Protein AF-A0A2X2T0M7-F1 (afdb_monomer_lite)

Organism: NCBI:txid158822

Structure (mmCIF, N/CA/C/O backbone):
data_AF-A0A2X2T0M7-F1
#
_entry.id   AF-A0A2X2T0M7-F1
#
loop_
_atom_site.group_PDB
_atom_site.id
_atom_site.type_symbol
_atom_site.label_atom_id
_atom_site.label_alt_id
_atom_site.label_comp_id
_atom_site.label_asym_id
_atom_site.label_entity_id
_atom_site.label_seq_id
_atom_site.pdbx_PDB_ins_code
_atom_site.Cartn_x
_atom_site.Cartn_y
_atom_site.Cartn_z
_atom_site.occupancy
_atom_site.B_iso_or_equiv
_atom_site.auth_seq_id
_atom_site.auth_comp_id
_atom_site.auth_asym_id
_atom_site.auth_atom_id
_atom_site.pdbx_PDB_model_num
ATOM 1 N N . MET A 1 1 ? 13.342 -16.009 -13.592 1.00 44.50 1 MET A N 1
ATOM 2 C CA . MET A 1 1 ? 11.920 -15.900 -14.002 1.00 44.50 1 MET A CA 1
ATOM 3 C C . MET A 1 1 ? 11.074 -14.980 -13.096 1.00 44.50 1 MET A C 1
ATOM 5 O O . MET A 1 1 ? 9.859 -15.065 -13.115 1.00 44.50 1 MET A O 1
ATOM 9 N N . THR A 1 2 ? 11.652 -14.033 -12.348 1.00 52.84 2 THR A N 1
ATOM 10 C CA . THR A 1 2 ? 10.953 -13.385 -11.211 1.00 52.84 2 THR A CA 1
ATOM 11 C C . THR A 1 2 ? 10.499 -11.931 -11.416 1.00 52.84 2 THR A C 1
ATOM 13 O O . THR A 1 2 ? 10.028 -11.309 -10.473 1.00 52.84 2 THR A O 1
ATOM 16 N N . ARG A 1 3 ? 10.594 -11.353 -12.625 1.00 60.56 3 ARG A N 1
ATOM 17 C CA . ARG A 1 3 ? 10.232 -9.933 -12.862 1.00 60.56 3 ARG A CA 1
ATOM 18 C C . ARG A 1 3 ? 8.987 -9.689 -13.716 1.00 60.56 3 ARG A C 1
ATOM 20 O O . ARG A 1 3 ? 8.568 -8.542 -13.794 1.00 60.56 3 ARG A O 1
ATOM 27 N N . ALA A 1 4 ? 8.404 -10.704 -14.357 1.00 74.75 4 ALA A N 1
ATOM 28 C CA . ALA A 1 4 ? 7.259 -10.495 -15.253 1.00 74.75 4 ALA A CA 1
ATOM 29 C C . ALA A 1 4 ? 6.044 -9.934 -14.498 1.00 74.75 4 ALA A C 1
ATOM 31 O O . ALA A 1 4 ? 5.487 -8.923 -14.911 1.00 74.75 4 ALA A O 1
ATOM 32 N N . LEU A 1 5 ? 5.731 -10.515 -13.336 1.00 77.25 5 LEU A N 1
ATOM 33 C CA . LEU A 1 5 ? 4.650 -10.056 -12.464 1.00 77.25 5 LEU A CA 1
ATOM 34 C C . LEU A 1 5 ? 4.890 -8.628 -11.946 1.00 77.25 5 LEU A C 1
ATOM 36 O O . LEU A 1 5 ? 4.026 -7.772 -12.077 1.00 77.25 5 LEU A O 1
ATOM 40 N N . LEU A 1 6 ? 6.089 -8.338 -11.429 1.00 78.75 6 LEU A N 1
ATOM 41 C CA . LEU A 1 6 ? 6.421 -7.005 -10.905 1.00 78.75 6 LEU A CA 1
ATOM 42 C C . LEU A 1 6 ? 6.423 -5.922 -11.993 1.00 78.75 6 LEU A C 1
ATOM 44 O O . LEU A 1 6 ? 5.978 -4.806 -11.743 1.00 78.75 6 LEU A O 1
ATOM 48 N N . LYS A 1 7 ? 6.900 -6.251 -13.203 1.00 76.50 7 LYS A N 1
ATOM 49 C CA . LYS A 1 7 ? 6.843 -5.349 -14.361 1.00 76.50 7 LYS A CA 1
ATOM 50 C C . LYS A 1 7 ? 5.406 -5.115 -14.814 1.00 76.50 7 LYS A C 1
ATOM 52 O O . LYS A 1 7 ? 5.053 -3.978 -15.093 1.00 76.50 7 LYS A O 1
ATOM 57 N N . HIS A 1 8 ? 4.596 -6.171 -14.868 1.00 80.50 8 HIS A N 1
ATOM 58 C CA . HIS A 1 8 ? 3.186 -6.076 -15.239 1.00 80.50 8 HIS A CA 1
ATOM 59 C C . HIS A 1 8 ? 2.407 -5.185 -14.264 1.00 80.50 8 HIS A C 1
ATOM 61 O O . HIS A 1 8 ? 1.651 -4.324 -14.691 1.00 80.50 8 HIS A O 1
ATOM 67 N N . LEU A 1 9 ? 2.680 -5.323 -12.966 1.00 81.62 9 LEU A N 1
ATOM 68 C CA . LEU A 1 9 ? 2.057 -4.534 -11.902 1.00 81.62 9 LEU A CA 1
ATOM 69 C C . LEU A 1 9 ? 2.719 -3.159 -11.700 1.00 81.62 9 LEU A C 1
ATOM 71 O O . LEU A 1 9 ? 2.317 -2.406 -10.817 1.00 81.62 9 LEU A O 1
ATOM 75 N N . GLN A 1 10 ? 3.739 -2.817 -12.497 1.00 82.75 10 GLN A N 1
ATOM 76 C CA . GLN A 1 10 ? 4.475 -1.549 -12.423 1.00 82.75 10 GLN A CA 1
ATOM 77 C C . GLN A 1 10 ? 4.947 -1.212 -10.995 1.00 82.75 10 GLN A C 1
ATOM 79 O O . GLN A 1 10 ? 4.791 -0.092 -10.506 1.00 82.75 10 GLN A O 1
ATOM 84 N N . VAL A 1 11 ? 5.492 -2.204 -10.286 1.00 81.50 11 VAL A N 1
ATOM 85 C CA . VAL A 1 11 ? 6.018 -2.016 -8.927 1.00 81.50 11 VAL A CA 1
ATOM 86 C C . VAL A 1 11 ? 7.379 -1.319 -9.006 1.00 81.50 11 VAL A C 1
ATOM 88 O O . VAL A 1 11 ? 8.343 -1.891 -9.516 1.00 81.50 11 VAL A O 1
ATOM 91 N N . LEU A 1 12 ? 7.457 -0.085 -8.495 1.00 78.56 12 LEU A N 1
ATOM 92 C CA . LEU A 1 12 ? 8.664 0.756 -8.541 1.00 78.56 12 LEU A CA 1
ATOM 93 C C . LEU A 1 12 ? 9.708 0.385 -7.471 1.00 78.56 12 LEU A C 1
ATOM 95 O O . LEU A 1 12 ? 10.893 0.656 -7.650 1.00 78.56 12 LEU A O 1
ATOM 99 N N . GLY A 1 13 ? 9.291 -0.265 -6.379 1.00 80.56 13 GLY A N 1
ATOM 100 C CA . GLY A 1 13 ? 10.165 -0.668 -5.275 1.00 80.56 13 GLY A CA 1
ATOM 101 C C . GLY A 1 13 ? 9.478 -1.623 -4.295 1.00 80.56 13 GLY A C 1
ATOM 102 O O . GLY A 1 13 ? 8.261 -1.790 -4.326 1.00 80.56 13 GLY A O 1
ATOM 103 N N . LEU A 1 14 ? 10.259 -2.281 -3.438 1.00 87.31 14 LEU A N 1
ATOM 104 C CA . LEU A 1 14 ? 9.755 -3.166 -2.381 1.00 87.31 14 LEU A CA 1
ATOM 105 C C . LEU A 1 14 ? 9.986 -2.538 -0.995 1.00 87.31 14 LEU A C 1
ATOM 107 O O . LEU A 1 14 ? 10.963 -1.806 -0.836 1.00 87.31 14 LEU A O 1
ATOM 111 N N . PRO A 1 15 ? 9.152 -2.862 0.011 1.00 90.81 15 PRO A N 1
ATOM 112 C CA . PRO A 1 15 ? 7.942 -3.690 -0.066 1.00 90.81 15 PRO A CA 1
ATOM 113 C C . PRO A 1 15 ? 6.771 -2.952 -0.739 1.00 90.81 15 PRO A C 1
ATOM 115 O O . PRO A 1 15 ? 6.636 -1.741 -0.587 1.00 90.81 15 PRO A O 1
ATOM 118 N N . THR A 1 16 ? 5.925 -3.689 -1.469 1.00 92.38 16 THR A N 1
ATOM 119 C CA . THR A 1 16 ? 4.672 -3.169 -2.045 1.00 92.38 16 THR A CA 1
ATOM 120 C C . THR A 1 16 ? 3.524 -4.140 -1.775 1.00 92.38 16 THR A C 1
ATOM 122 O O . THR A 1 16 ? 3.633 -5.319 -2.111 1.00 92.38 16 THR A O 1
ATOM 125 N N . ILE A 1 17 ? 2.425 -3.642 -1.207 1.00 93.25 17 ILE A N 1
ATOM 126 C CA . ILE A 1 17 ? 1.152 -4.364 -1.064 1.00 93.25 17 ILE A CA 1
ATOM 127 C C . ILE A 1 17 ? 0.158 -3.784 -2.073 1.00 93.25 17 ILE A C 1
ATOM 129 O O . ILE A 1 17 ? -0.023 -2.566 -2.139 1.00 93.25 17 ILE A O 1
ATOM 133 N N . LEU A 1 18 ? -0.476 -4.661 -2.852 1.00 93.38 18 LEU A N 1
ATOM 134 C CA . LEU A 1 18 ? -1.490 -4.321 -3.850 1.00 93.38 18 LEU A CA 1
ATOM 135 C C . LEU A 1 18 ? -2.881 -4.696 -3.345 1.00 93.38 18 LEU A C 1
ATOM 137 O O . LEU A 1 18 ? -3.030 -5.650 -2.581 1.00 93.38 18 LEU A O 1
ATOM 141 N N . PHE A 1 19 ? -3.892 -3.978 -3.821 1.00 93.69 19 PHE A N 1
ATOM 142 C CA . PHE A 1 19 ? -5.288 -4.219 -3.478 1.00 93.69 19 PHE A CA 1
ATOM 143 C C . PHE A 1 19 ? -6.115 -4.317 -4.750 1.00 93.69 19 PHE A C 1
ATOM 145 O O . PHE A 1 19 ? -5.852 -3.598 -5.711 1.00 93.69 19 PHE A O 1
ATOM 152 N N . PHE A 1 20 ? -7.097 -5.210 -4.740 1.00 93.00 20 PHE A N 1
ATOM 153 C CA . PHE A 1 20 ? -8.002 -5.468 -5.854 1.00 93.00 20 PHE A CA 1
ATOM 154 C C . PHE A 1 20 ? -9.438 -5.390 -5.338 1.00 93.00 20 PHE A C 1
ATOM 156 O O . PHE A 1 20 ? -9.690 -5.746 -4.184 1.00 93.00 20 PHE A O 1
ATOM 163 N N . ASP A 1 21 ? -10.359 -4.912 -6.167 1.00 91.50 21 ASP A N 1
ATOM 164 C CA . ASP A 1 21 ? -11.789 -4.938 -5.857 1.00 91.50 21 ASP A CA 1
ATOM 165 C C . ASP A 1 21 ? -12.405 -6.330 -6.101 1.00 91.50 21 ASP A C 1
ATOM 167 O O . ASP A 1 21 ? -11.728 -7.291 -6.481 1.00 91.50 21 ASP A O 1
ATOM 171 N N . THR A 1 22 ? -13.717 -6.451 -5.896 1.00 92.25 22 THR A N 1
ATOM 172 C CA . THR A 1 22 ? -14.464 -7.701 -6.111 1.00 92.25 22 THR A CA 1
ATOM 173 C C . THR A 1 22 ? -14.512 -8.149 -7.572 1.00 92.25 22 THR A C 1
ATOM 175 O O . THR A 1 22 ? -14.837 -9.304 -7.839 1.00 92.25 22 THR A O 1
ATOM 178 N N . HIS A 1 23 ? -14.188 -7.266 -8.517 1.00 93.94 23 HIS A N 1
ATOM 179 C CA . HIS A 1 23 ? -14.094 -7.565 -9.945 1.00 93.94 23 HIS A CA 1
ATOM 180 C C . HIS A 1 23 ? -12.671 -7.969 -10.361 1.00 93.94 23 HIS A C 1
ATOM 182 O O . HIS A 1 23 ? -12.442 -8.296 -11.525 1.00 93.94 23 HIS A O 1
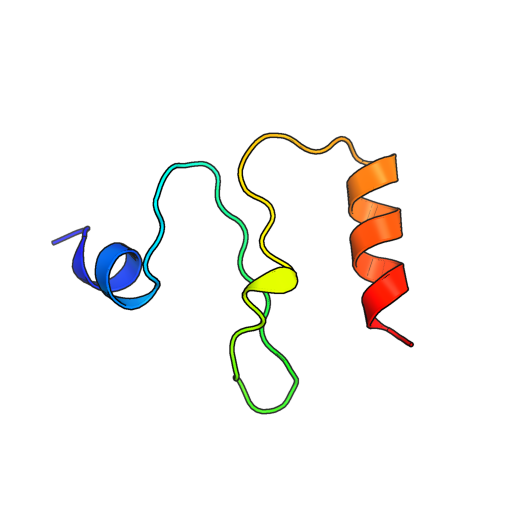ATOM 188 N N . GLY A 1 24 ? -11.718 -7.979 -9.422 1.00 90.06 24 GLY A N 1
ATOM 189 C CA . GLY A 1 24 ? -10.316 -8.287 -9.686 1.00 90.06 24 GLY A CA 1
ATOM 190 C C . GLY A 1 24 ? -9.545 -7.125 -10.313 1.00 90.06 24 GLY A C 1
ATOM 191 O O . GLY A 1 24 ? -8.453 -7.346 -10.836 1.00 90.06 24 GLY A O 1
ATOM 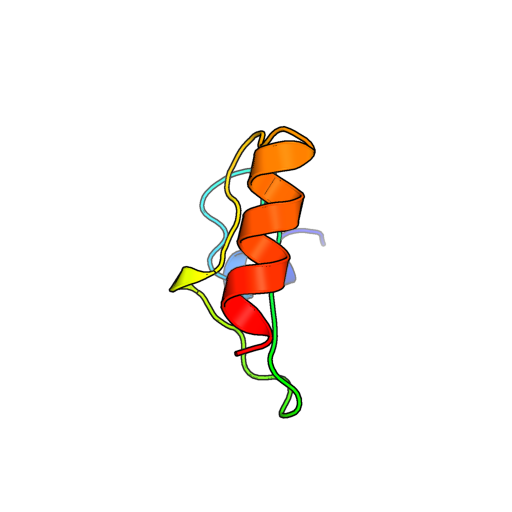192 N N . LEU A 1 25 ? -10.081 -5.900 -10.271 1.00 91.38 25 LEU A N 1
ATOM 193 C CA . LEU A 1 25 ? -9.389 -4.709 -10.757 1.00 91.38 25 LEU A CA 1
ATOM 194 C C . LEU A 1 25 ? -8.502 -4.135 -9.656 1.00 91.38 25 LEU A C 1
ATOM 196 O O . LEU A 1 25 ? -8.949 -3.872 -8.536 1.00 91.38 25 LEU A O 1
ATOM 200 N N . GLU A 1 26 ? -7.226 -3.943 -9.986 1.00 92.00 26 GLU A N 1
ATOM 201 C CA . GLU A 1 26 ? -6.249 -3.341 -9.083 1.00 92.00 26 GLU A CA 1
ATOM 202 C C . GLU A 1 26 ? -6.649 -1.903 -8.726 1.00 92.00 26 GLU A C 1
ATOM 204 O O . GLU A 1 26 ? -7.180 -1.174 -9.560 1.00 92.00 26 GLU A O 1
ATOM 209 N N . GLN A 1 27 ? -6.348 -1.487 -7.496 1.00 92.62 27 GLN A N 1
ATOM 210 C CA . GLN A 1 27 ? -6.604 -0.151 -6.963 1.00 92.62 27 GLN A CA 1
ATOM 211 C C . GLN A 1 27 ? -5.260 0.563 -6.694 1.00 92.62 27 GLN A C 1
ATOM 213 O O . GLN A 1 27 ? -4.758 0.522 -5.565 1.00 92.62 27 GLN A O 1
ATOM 218 N N . PRO A 1 28 ? -4.642 1.235 -7.692 1.00 91.38 28 PRO A N 1
ATOM 219 C CA . PRO A 1 28 ? -3.284 1.776 -7.565 1.00 91.38 28 PRO A CA 1
ATOM 220 C C . PRO A 1 28 ? -3.131 2.845 -6.481 1.00 91.38 28 PRO A C 1
ATOM 222 O O . PRO A 1 28 ? -2.112 2.893 -5.796 1.00 91.38 28 PRO A O 1
ATOM 225 N N . ALA A 1 29 ? -4.161 3.673 -6.275 1.00 90.62 29 ALA A N 1
ATOM 226 C CA . ALA A 1 29 ? -4.186 4.694 -5.220 1.00 90.62 29 ALA A CA 1
ATOM 227 C C . ALA A 1 29 ? -4.157 4.090 -3.806 1.00 90.62 29 ALA A C 1
ATOM 229 O O . ALA A 1 29 ? -3.877 4.772 -2.824 1.00 90.62 29 ALA A O 1
ATOM 230 N N . ALA A 1 30 ? -4.451 2.797 -3.707 1.00 93.25 30 ALA A N 1
ATOM 231 C CA . ALA A 1 30 ? -4.504 2.057 -2.469 1.00 93.25 30 ALA A CA 1
ATOM 232 C C . ALA A 1 30 ? -3.159 1.371 -2.149 1.00 93.25 30 ALA A C 1
ATOM 234 O O . ALA A 1 30 ? -3.000 0.810 -1.072 1.00 93.25 30 ALA A O 1
ATOM 235 N N . ARG A 1 31 ? -2.162 1.386 -3.034 1.00 93.69 31 ARG A N 1
ATOM 236 C CA . ARG A 1 31 ? -0.896 0.692 -2.762 1.00 93.69 31 ARG A CA 1
ATOM 237 C C . ARG A 1 31 ? -0.253 1.163 -1.455 1.00 93.69 31 ARG A C 1
ATOM 239 O O . ARG A 1 31 ? -0.190 2.356 -1.175 1.00 93.69 31 ARG A O 1
ATOM 246 N N . VAL A 1 32 ? 0.290 0.213 -0.696 1.00 93.56 32 VAL A N 1
ATOM 247 C CA . VAL A 1 32 ? 1.238 0.518 0.385 1.00 93.56 32 VAL A CA 1
ATOM 248 C C . VAL A 1 32 ? 2.629 0.247 -0.148 1.00 93.56 32 VAL A C 1
ATOM 250 O O . VAL A 1 32 ? 2.956 -0.903 -0.434 1.00 93.56 32 VAL A O 1
ATOM 253 N N . THR A 1 33 ? 3.437 1.294 -0.290 1.00 91.50 33 THR A N 1
ATOM 254 C CA . THR A 1 33 ? 4.831 1.205 -0.737 1.00 91.50 33 THR A CA 1
ATOM 255 C C . THR A 1 33 ? 5.746 1.626 0.408 1.00 91.50 33 THR A C 1
ATOM 257 O O . THR A 1 33 ? 5.862 2.815 0.702 1.00 91.50 33 THR A O 1
ATOM 260 N N . GLY A 1 34 ? 6.375 0.658 1.073 1.00 89.38 34 GLY A N 1
ATOM 261 C CA . GLY A 1 34 ? 7.157 0.880 2.292 1.00 89.38 34 GLY A CA 1
ATOM 262 C C . GLY A 1 34 ? 6.490 0.340 3.558 1.00 89.38 34 GLY A C 1
ATOM 263 O O . GLY A 1 34 ? 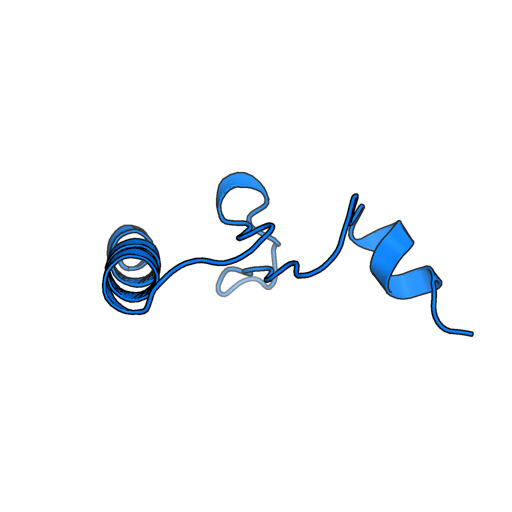5.528 -0.424 3.505 1.00 89.38 34 GLY A O 1
ATOM 264 N N . PHE A 1 35 ? 7.055 0.696 4.709 1.00 92.69 35 PHE A N 1
ATOM 265 C CA . PHE A 1 35 ? 6.539 0.273 6.007 1.00 92.69 35 PHE A CA 1
ATOM 266 C C . PHE A 1 35 ? 5.335 1.124 6.425 1.00 92.69 35 PHE A C 1
ATOM 268 O O . PHE A 1 35 ? 5.345 2.344 6.278 1.00 92.69 35 PHE A O 1
ATOM 275 N N . MET A 1 36 ? 4.327 0.468 6.990 1.00 94.62 36 MET A N 1
ATOM 276 C CA . MET A 1 36 ? 3.166 1.088 7.616 1.00 94.62 36 MET A CA 1
ATOM 277 C C . MET A 1 36 ? 2.913 0.350 8.929 1.00 94.62 36 MET A C 1
ATOM 279 O O . MET A 1 36 ? 2.888 -0.882 8.943 1.00 94.62 36 MET A O 1
ATOM 283 N N . ASP A 1 37 ? 2.766 1.081 10.033 1.00 96.62 37 ASP A N 1
ATOM 284 C CA . ASP A 1 37 ? 2.478 0.454 11.321 1.00 96.62 37 ASP A CA 1
ATOM 285 C C . ASP A 1 37 ? 1.057 -0.135 11.369 1.00 96.62 37 ASP A C 1
ATOM 287 O O . ASP A 1 37 ? 0.213 0.119 10.506 1.00 96.62 37 ASP A O 1
ATOM 291 N N . ALA A 1 38 ? 0.781 -0.936 12.399 1.00 96.19 38 ALA A N 1
ATOM 292 C CA . ALA A 1 38 ? -0.480 -1.661 12.519 1.00 96.19 38 ALA A CA 1
ATOM 293 C C . ALA A 1 38 ? -1.7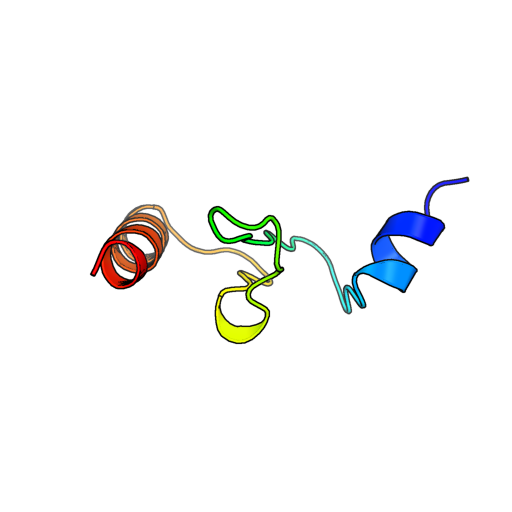16 -0.746 12.598 1.00 96.19 38 ALA A C 1
ATOM 295 O O . ALA A 1 38 ? -2.775 -1.107 12.073 1.00 96.19 38 ALA A O 1
ATOM 296 N N . LYS A 1 39 ? -1.606 0.425 13.238 1.00 96.94 39 LYS A N 1
ATOM 297 C CA . LYS A 1 39 ? -2.725 1.364 13.388 1.00 96.94 39 LYS A CA 1
ATOM 298 C C . LYS A 1 39 ? -3.027 2.022 12.047 1.00 96.94 39 LYS A C 1
ATOM 300 O O . LYS A 1 39 ? -4.166 1.949 11.588 1.00 96.94 39 LYS A O 1
ATOM 305 N N . ALA A 1 40 ? -2.002 2.563 11.392 1.00 95.25 40 ALA A N 1
ATOM 306 C CA . ALA A 1 40 ? -2.115 3.160 10.067 1.00 95.25 40 ALA A CA 1
ATOM 307 C C . ALA A 1 40 ? -2.622 2.143 9.029 1.00 95.25 40 ALA A C 1
ATOM 309 O O . ALA A 1 40 ? -3.515 2.452 8.241 1.00 95.25 40 ALA A O 1
ATOM 310 N N . PHE A 1 41 ? -2.134 0.899 9.080 1.00 95.75 41 PHE A N 1
ATOM 311 C CA . PHE A 1 41 ? -2.577 -0.163 8.176 1.00 95.75 41 PHE A CA 1
ATOM 312 C C . PHE A 1 41 ? -4.041 -0.553 8.408 1.00 95.75 41 PHE A C 1
ATOM 314 O O . PHE A 1 41 ? -4.795 -0.730 7.453 1.00 95.75 41 PHE A O 1
ATOM 321 N N . SER A 1 42 ? -4.486 -0.624 9.663 1.00 95.19 42 SER A N 1
ATOM 322 C CA . SER A 1 42 ? -5.886 -0.925 9.989 1.00 95.19 42 SER A CA 1
ATOM 323 C C . SER A 1 42 ? -6.846 0.179 9.532 1.00 95.19 42 SER A C 1
ATOM 325 O O . SER A 1 42 ? -7.915 -0.118 8.999 1.00 95.19 42 SER A O 1
ATOM 327 N N . GLU A 1 43 ? -6.477 1.450 9.713 1.00 95.50 43 GLU A N 1
ATOM 328 C CA . GLU A 1 43 ? -7.258 2.599 9.228 1.00 95.50 43 GLU A CA 1
ATOM 329 C C . GLU A 1 43 ? -7.338 2.605 7.696 1.00 95.50 43 GLU A C 1
ATOM 331 O O . GLU A 1 43 ? -8.413 2.772 7.119 1.00 95.50 43 GLU A O 1
ATOM 336 N N . HIS A 1 44 ? -6.220 2.315 7.034 1.00 94.06 44 HIS A N 1
ATOM 337 C CA . HIS A 1 44 ? -6.140 2.190 5.586 1.00 94.06 44 HIS A CA 1
ATOM 338 C C . HIS A 1 44 ? -7.062 1.098 5.017 1.00 94.06 44 HIS A C 1
ATOM 340 O O . HIS A 1 44 ? -7.668 1.300 3.965 1.00 94.06 44 HIS A O 1
ATOM 346 N N . LEU A 1 45 ? -7.224 -0.036 5.712 1.00 93.31 45 LEU A N 1
ATOM 347 C CA . LEU A 1 45 ? -8.191 -1.071 5.328 1.00 93.31 45 LEU A CA 1
ATOM 348 C C . LEU A 1 45 ? -9.645 -0.612 5.521 1.00 93.31 45 LEU A C 1
ATOM 350 O O . LEU A 1 45 ? -10.481 -0.855 4.653 1.00 93.31 45 LEU A O 1
ATOM 354 N N . ARG A 1 46 ? -9.954 0.067 6.633 1.00 92.31 46 ARG A N 1
ATOM 355 C CA . ARG A 1 46 ? -11.322 0.519 6.958 1.00 92.31 46 ARG A CA 1
ATOM 356 C C . ARG A 1 46 ? -11.847 1.581 6.000 1.00 92.31 46 ARG A C 1
ATOM 358 O O . ARG A 1 46 ? -13.004 1.502 5.596 1.00 92.31 46 ARG A O 1
ATOM 365 N N . ASN A 1 47 ? -10.997 2.520 5.585 1.00 84.25 47 ASN A N 1
ATOM 366 C CA . ASN A 1 47 ? -11.368 3.591 4.652 1.00 84.25 47 ASN A CA 1
ATOM 367 C C . ASN A 1 47 ? -11.765 3.083 3.252 1.00 84.25 47 ASN A C 1
ATOM 369 O O . ASN A 1 47 ? -12.160 3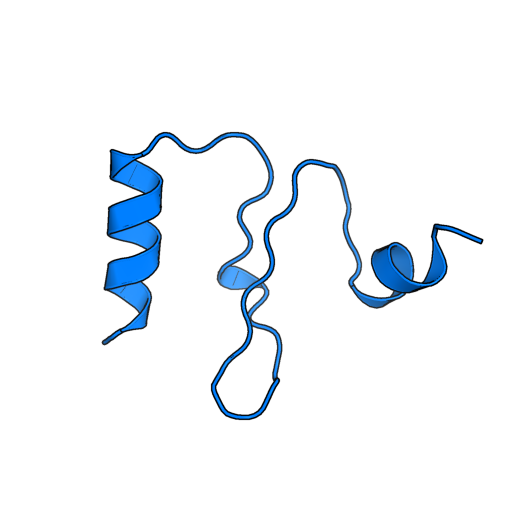.879 2.411 1.00 84.25 47 ASN A O 1
ATOM 373 N N . ARG A 1 48 ? -11.646 1.776 2.991 1.00 74.94 48 ARG A N 1
ATOM 374 C CA . ARG A 1 48 ? -12.008 1.135 1.718 1.00 74.94 48 ARG A CA 1
ATOM 375 C C . ARG A 1 48 ? -13.250 0.265 1.783 1.00 74.94 48 ARG A C 1
ATOM 377 O O . ARG A 1 48 ? -13.724 -0.177 0.748 1.00 74.94 48 ARG A O 1
ATOM 384 N N . SER A 1 49 ? -13.713 -0.059 2.989 1.00 61.19 49 SER A N 1
ATOM 385 C CA . SER A 1 49 ? -14.966 -0.795 3.193 1.00 61.19 49 SER A CA 1
ATOM 386 C C . SER A 1 49 ? -16.199 0.117 3.188 1.00 61.19 49 SER A C 1
ATOM 388 O O . SER A 1 49 ? -17.294 -0.358 3.478 1.00 61.19 49 SER A O 1
ATOM 390 N N . GLN A 1 50 ? -16.008 1.411 2.912 1.00 53.16 50 GLN A N 1
ATOM 391 C CA . GLN A 1 50 ? -17.065 2.399 2.696 1.00 53.16 50 GLN A CA 1
ATOM 392 C C . GLN A 1 50 ? -17.174 2.710 1.210 1.00 53.16 50 GLN A C 1
ATOM 394 O O . GLN A 1 50 ? -18.321 2.902 0.758 1.00 53.16 50 GLN A O 1
#

Secondary structure (DSSP, 8-state):
--SHHHHHTT--SSSEE--B-TTS-B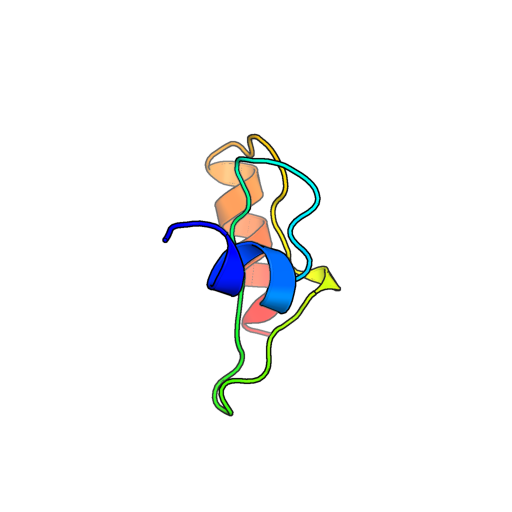-GGG-EES---HHHHHHHHHTT--

pLDDT: mean 85.87, std 12.3, range [44.5, 96.94]

Foldseek 3Di:
DPCPVCVVVVPPDPDKDWDADPVRHTDVVLIDHDDDDPVRVVVSVVVPVD

Sequence (50 aa):
MTRALLKHLQVLGLPTILFFDTHGLEQPAARVTGFMDAKAFSEHLRNRSQ

Radius of gyration: 12.22 Å; chains: 1; bounding box: 29×21×29 Å

InterPro domains:
  IPR036249 Thioredoxin-like superfamily [SSF52833] (3-47)